Protein AF-A0A959SGM7-F1 (afdb_monomer)

pLDDT: mean 77.88, std 13.2, range [51.75, 98.0]

Solvent-accessible surface area (backbone atoms only — not comparable to full-atom values): 8155 Å² total; per-residue (Å²): 132,58,71,66,59,54,50,52,50,52,51,50,51,51,53,51,52,53,50,32,50,50,45,55,73,47,62,71,94,80,40,58,70,68,57,38,52,51,9,47,67,66,44,42,63,75,75,60,55,65,56,49,82,83,56,63,76,83,65,87,49,49,62,44,40,28,36,40,45,96,88,72,49,75,41,54,66,62,52,86,90,48,58,68,68,61,50,54,64,44,42,62,53,33,46,55,51,48,55,32,50,74,72,75,45,76,69,53,69,66,60,50,52,54,51,49,59,56,46,43,80,76,42,91,82,70,74,89,74,42,76,48,81,43,79,51,114

Radius of gyration: 19.91 Å; Cα contacts (8 Å, |Δi|>4): 110; chains: 1; bounding box: 53×33×54 Å

Sequence (137 aa):
MDRRIVRLLVVAIIAIHVTLVLCYTLPISWVPDRLQAWSQHYVRPWFHQRWNLFAPDPSECDRVLEVGLPDGSWRPLIPEDRPYLLRRMSRPLAQMVSDGLRSGGPVDPILASSLRGLARDIGPEVGELRFRLVERC

Secondary structure (DSSP, 8-state):
--HHHHHHHHHHHHHHHHHHHHHHHS-GGGS-HHHHHHHHHHHHHHHS--GGGTS----SSEEEEEEE-TTS-EEESS-TTS-HHHHHHHHHHHHHHHHHHHTTPPPPHHHHHHHHHHHHTT-S--SS-EEEEEEE-

Nearest PDB structures (foldseek):
  4rr2-assembly1_A  TM=2.698E-01  e=3.023E+00  Homo sapiens
  6r4u-assembly1_A  TM=2.833E-01  e=5.010E+00  Homo sapiens
  6r4t-assembly1_A  TM=2.520E-01  e=4.704E+00  Homo sapiens
  7u5c-assembly1_A  TM=2.411E-01  e=5.337E+00  Homo sapiens
  4rr2-assembly2_C  TM=2.454E-01  e=5.685E+00  Homo sapiens

Foldseek 3Di:
DDPVVVVVVVVVVVVLLVQLCVLCPDDPVVHPPVSNVVSCVPPVCVVPVVCCVVPNDPDPWQKFKWKQAPVRDIDTLDHPPDPPVVVVVCSVLSVLQVVCVVVVHDRDVVSVVVSVVSCCVVDVDGDPIDMDIDIGD

Mean predicted aligned error: 13.55 Å

Structure (mmCIF, N/CA/C/O backbone):
data_AF-A0A959SGM7-F1
#
_entry.id   AF-A0A959SGM7-F1
#
loop_
_atom_site.group_PDB
_atom_site.id
_atom_site.type_symbol
_atom_site.label_atom_id
_atom_site.label_alt_id
_atom_site.label_comp_id
_atom_site.label_asym_id
_atom_site.label_entity_id
_atom_site.label_seq_id
_atom_site.pdbx_PDB_ins_code
_atom_site.Cartn_x
_atom_site.Cartn_y
_atom_site.Cartn_z
_atom_site.occupancy
_atom_site.B_iso_or_equiv
_atom_site.auth_seq_id
_atom_site.auth_comp_id
_atom_site.auth_asym_id
_atom_site.auth_atom_id
_atom_site.pdbx_PDB_model_num
ATOM 1 N N . MET A 1 1 ? 33.327 5.461 -15.331 1.00 69.25 1 MET A N 1
ATOM 2 C CA . MET A 1 1 ? 32.253 4.501 -15.670 1.00 69.25 1 MET A CA 1
ATOM 3 C C . MET A 1 1 ? 31.941 4.647 -17.151 1.00 69.25 1 MET A C 1
ATOM 5 O O . MET A 1 1 ? 31.767 5.775 -17.597 1.00 69.25 1 MET A O 1
ATOM 9 N N . ASP A 1 2 ? 31.968 3.559 -17.922 1.00 93.56 2 ASP A N 1
ATOM 10 C CA . ASP A 1 2 ? 31.763 3.615 -19.377 1.00 93.56 2 ASP A CA 1
ATOM 11 C C . ASP A 1 2 ? 30.340 4.108 -19.705 1.00 93.56 2 ASP A C 1
ATOM 13 O O . ASP A 1 2 ? 29.356 3.646 -19.122 1.00 93.56 2 ASP A O 1
ATOM 17 N N . ARG A 1 3 ? 30.222 5.044 -20.654 1.00 93.19 3 ARG A N 1
ATOM 18 C CA . ARG A 1 3 ? 28.939 5.580 -21.137 1.00 93.19 3 ARG A CA 1
ATOM 19 C C . ARG A 1 3 ? 28.018 4.474 -21.658 1.00 93.19 3 ARG A C 1
ATOM 21 O O . ARG A 1 3 ? 26.801 4.609 -21.556 1.00 93.19 3 ARG A O 1
ATOM 28 N N . ARG A 1 4 ? 28.576 3.382 -22.193 1.00 94.38 4 ARG A N 1
ATOM 29 C CA . ARG A 1 4 ? 27.798 2.209 -22.624 1.00 94.38 4 ARG A CA 1
ATOM 30 C C . ARG A 1 4 ? 27.153 1.494 -21.440 1.00 94.38 4 ARG A C 1
ATOM 32 O O . ARG A 1 4 ? 25.963 1.205 -21.492 1.00 94.38 4 ARG A O 1
ATOM 39 N N . ILE A 1 5 ? 27.906 1.293 -20.360 1.00 96.31 5 ILE A N 1
ATOM 40 C CA . ILE A 1 5 ? 27.408 0.666 -19.127 1.00 96.31 5 ILE A CA 1
ATOM 41 C C . ILE A 1 5 ? 26.299 1.521 -18.512 1.00 96.31 5 ILE A C 1
ATOM 43 O O . ILE A 1 5 ? 25.241 0.998 -18.179 1.00 96.31 5 ILE A O 1
ATOM 47 N N . VAL A 1 6 ? 26.494 2.842 -18.438 1.00 96.56 6 VAL A N 1
ATOM 48 C CA . VAL A 1 6 ? 25.462 3.767 -17.936 1.00 96.56 6 VAL A CA 1
ATOM 49 C C . VAL A 1 6 ? 24.176 3.654 -18.755 1.00 96.56 6 VAL A C 1
ATOM 51 O O . VAL A 1 6 ? 23.097 3.534 -18.184 1.00 96.56 6 VAL A O 1
ATOM 54 N N . ARG A 1 7 ? 24.274 3.647 -20.092 1.00 97.12 7 ARG A N 1
ATOM 55 C CA . ARG A 1 7 ? 23.100 3.500 -20.967 1.00 97.12 7 ARG A CA 1
ATOM 56 C C . ARG A 1 7 ? 22.380 2.173 -20.747 1.00 97.12 7 ARG A C 1
ATOM 58 O O . ARG A 1 7 ? 21.160 2.176 -20.638 1.00 97.12 7 ARG A O 1
ATOM 65 N N . LEU A 1 8 ? 23.117 1.066 -20.655 1.00 97.88 8 LEU A N 1
ATOM 66 C CA . LEU A 1 8 ? 22.529 -0.251 -20.404 1.00 97.88 8 LEU A CA 1
ATOM 67 C C . LEU A 1 8 ? 21.806 -0.300 -19.056 1.00 97.88 8 LEU A C 1
ATOM 69 O O . LEU A 1 8 ? 20.687 -0.800 -18.991 1.00 97.88 8 LEU A O 1
ATOM 73 N N . LEU A 1 9 ? 22.399 0.275 -18.008 1.00 97.88 9 LEU A N 1
ATOM 74 C CA . LEU A 1 9 ? 21.765 0.361 -16.692 1.00 97.88 9 LEU A CA 1
ATOM 75 C C . LEU A 1 9 ? 20.472 1.177 -16.734 1.00 97.88 9 LEU A C 1
ATOM 77 O O . LEU A 1 9 ? 19.458 0.731 -16.208 1.00 97.88 9 LEU A O 1
ATOM 81 N N . VAL A 1 10 ? 20.478 2.338 -17.394 1.00 97.81 10 VAL A N 1
ATOM 82 C CA . VAL A 1 10 ? 19.276 3.176 -17.528 1.00 97.81 10 VAL A CA 1
ATOM 83 C C . VAL A 1 10 ? 18.167 2.429 -18.268 1.00 97.81 10 VAL A C 1
ATOM 85 O O . VAL A 1 10 ? 17.033 2.397 -17.794 1.00 97.81 10 VAL A O 1
ATOM 88 N N . VAL A 1 11 ? 18.487 1.782 -19.392 1.00 97.94 11 VAL A N 1
ATOM 89 C CA . VAL A 1 11 ? 17.511 0.990 -20.156 1.00 97.94 11 VAL A CA 1
ATOM 90 C C . VAL A 1 11 ? 16.961 -0.163 -19.314 1.00 97.94 11 VAL A C 1
ATOM 92 O O . VAL A 1 11 ? 15.751 -0.376 -19.302 1.00 97.94 11 VAL A O 1
ATOM 95 N N . ALA A 1 12 ? 17.815 -0.867 -18.567 1.00 98.00 12 ALA A N 1
ATOM 96 C CA . ALA A 1 12 ? 17.391 -1.954 -17.690 1.00 98.00 12 ALA A CA 1
ATOM 97 C C . ALA A 1 12 ? 16.452 -1.467 -16.576 1.00 98.00 12 ALA A C 1
ATOM 99 O O . ALA A 1 12 ? 15.410 -2.077 -16.349 1.00 98.00 12 ALA A O 1
ATOM 100 N N . ILE A 1 13 ? 16.773 -0.345 -15.922 1.00 97.88 13 ILE A N 1
ATOM 101 C CA . ILE A 1 13 ? 15.925 0.247 -14.877 1.00 97.88 13 ILE A CA 1
ATOM 102 C C . ILE A 1 13 ? 14.545 0.604 -15.438 1.00 97.88 13 ILE A C 1
ATOM 104 O O . ILE A 1 13 ? 13.531 0.268 -14.827 1.00 97.88 13 ILE A O 1
ATOM 108 N N . ILE A 1 14 ? 14.495 1.236 -16.615 1.00 97.94 14 ILE A N 1
ATOM 109 C CA . ILE A 1 14 ? 13.233 1.601 -17.272 1.00 97.94 14 ILE A CA 1
ATOM 110 C C . ILE A 1 14 ? 12.426 0.345 -17.618 1.00 97.94 14 ILE A C 1
ATOM 112 O O . ILE A 1 14 ? 11.236 0.282 -17.319 1.00 97.94 14 ILE A O 1
ATOM 116 N N . ALA A 1 15 ? 13.063 -0.672 -18.201 1.00 97.88 15 ALA A N 1
ATOM 117 C CA . ALA A 1 15 ? 12.392 -1.917 -18.562 1.00 97.88 15 ALA A CA 1
ATOM 118 C C . ALA A 1 15 ? 11.810 -2.637 -17.334 1.00 97.88 15 ALA A C 1
ATOM 120 O O . ALA A 1 15 ? 10.665 -3.093 -17.371 1.00 97.88 15 ALA A O 1
ATOM 121 N N . ILE A 1 16 ? 12.559 -2.690 -16.227 1.00 97.00 16 ILE A N 1
ATOM 122 C CA . ILE A 1 16 ? 12.086 -3.262 -14.959 1.00 97.00 16 ILE A CA 1
ATOM 123 C C . ILE A 1 16 ? 10.891 -2.465 -14.426 1.00 97.00 16 ILE A C 1
ATOM 125 O O . ILE A 1 16 ? 9.868 -3.061 -14.093 1.00 97.00 16 ILE A O 1
ATOM 129 N N . HIS A 1 17 ? 10.983 -1.132 -14.391 1.00 96.75 17 HIS A N 1
ATOM 130 C CA . HIS A 1 17 ? 9.891 -0.267 -13.939 1.00 96.75 17 HIS A CA 1
ATOM 131 C C . HIS A 1 17 ? 8.606 -0.506 -14.744 1.00 96.75 17 HIS A C 1
ATOM 133 O O . HIS A 1 17 ? 7.558 -0.776 -14.161 1.00 96.75 17 HIS A O 1
ATOM 139 N N . VAL A 1 18 ? 8.694 -0.470 -16.078 1.00 97.06 18 VAL A N 1
ATOM 140 C CA . VAL A 1 18 ? 7.544 -0.684 -16.972 1.00 97.06 18 VAL A CA 1
ATOM 141 C C . VAL A 1 18 ? 6.949 -2.077 -16.777 1.00 97.06 18 VAL A C 1
ATOM 143 O O . VAL A 1 18 ? 5.731 -2.216 -16.715 1.00 97.06 18 VAL A O 1
ATOM 146 N N . THR A 1 19 ? 7.791 -3.099 -16.611 1.00 96.56 19 THR A N 1
ATOM 147 C CA . THR A 1 19 ? 7.336 -4.473 -16.353 1.00 96.56 19 THR A CA 1
ATOM 148 C C . THR A 1 19 ? 6.565 -4.566 -15.038 1.00 96.56 19 THR A C 1
ATOM 150 O O . THR A 1 19 ? 5.491 -5.163 -15.003 1.00 96.56 19 THR A O 1
ATOM 153 N N . LEU A 1 20 ? 7.067 -3.952 -13.962 1.00 95.50 20 LEU A N 1
ATOM 154 C CA . LEU A 1 20 ? 6.382 -3.942 -12.668 1.00 95.50 20 LEU A CA 1
ATOM 155 C C . LEU A 1 20 ? 5.050 -3.190 -12.739 1.00 95.50 20 LEU A C 1
ATOM 157 O O . LEU A 1 20 ? 4.062 -3.675 -12.196 1.00 95.50 20 LEU A O 1
ATOM 161 N N . VAL A 1 21 ? 4.990 -2.056 -13.441 1.00 96.12 21 VAL A N 1
ATOM 162 C CA . VAL A 1 21 ? 3.734 -1.317 -13.658 1.00 96.12 21 VAL A CA 1
ATOM 163 C C . VAL A 1 21 ? 2.731 -2.149 -14.457 1.00 96.12 21 VAL A C 1
ATOM 165 O O . VAL A 1 21 ? 1.565 -2.208 -14.083 1.00 96.12 21 VAL A O 1
ATOM 168 N N . LEU A 1 22 ? 3.172 -2.842 -15.508 1.00 96.12 22 LEU A N 1
ATOM 169 C CA . LEU A 1 22 ? 2.306 -3.715 -16.300 1.00 96.12 22 LEU A CA 1
ATOM 170 C C . LEU A 1 22 ? 1.765 -4.879 -15.459 1.00 96.12 22 LEU A C 1
ATOM 172 O O . LEU A 1 22 ? 0.573 -5.159 -15.473 1.00 96.12 22 LEU A O 1
ATOM 176 N N . CYS A 1 23 ? 2.624 -5.525 -14.671 1.00 95.06 23 CYS A N 1
ATOM 177 C CA . CYS A 1 23 ? 2.196 -6.588 -13.764 1.00 95.06 23 CYS A CA 1
ATOM 178 C C . CYS A 1 23 ? 1.186 -6.075 -12.732 1.00 95.06 23 CYS A C 1
ATOM 180 O O . CYS A 1 23 ? 0.232 -6.768 -12.411 1.00 95.06 23 CYS A O 1
ATOM 182 N N . TYR A 1 24 ? 1.363 -4.849 -12.237 1.00 93.19 24 TYR A N 1
ATOM 183 C CA . TYR A 1 24 ? 0.434 -4.238 -11.291 1.00 93.19 24 TYR A CA 1
ATOM 184 C C . TYR A 1 24 ? -0.975 -4.029 -11.873 1.00 93.19 24 TYR A C 1
ATOM 186 O O . TYR A 1 24 ? -1.952 -4.128 -11.131 1.00 93.19 24 TYR A O 1
ATOM 194 N N . THR A 1 25 ? -1.091 -3.738 -13.174 1.00 93.19 25 THR A N 1
ATOM 195 C CA . THR A 1 25 ? -2.372 -3.419 -13.829 1.00 93.19 25 THR A CA 1
ATOM 196 C C . THR A 1 25 ? -3.065 -4.616 -14.477 1.00 93.19 25 THR A C 1
ATOM 198 O O . THR A 1 25 ? -4.268 -4.550 -14.732 1.00 93.19 25 THR A O 1
ATOM 201 N N . LEU A 1 26 ? -2.342 -5.703 -14.752 1.00 93.94 26 LEU A N 1
ATOM 202 C CA . LEU A 1 26 ? -2.916 -6.914 -15.334 1.00 93.94 26 LEU A CA 1
ATOM 203 C C . LEU A 1 26 ? -3.775 -7.704 -14.326 1.00 93.94 26 LEU A C 1
ATOM 205 O O . LEU A 1 26 ? -3.582 -7.595 -13.112 1.00 93.94 26 LEU A O 1
ATOM 209 N N . PRO A 1 27 ? -4.716 -8.542 -14.810 1.00 91.88 27 PRO A N 1
ATOM 210 C CA . PRO A 1 27 ? -5.463 -9.456 -13.953 1.00 91.88 27 PRO A CA 1
ATOM 211 C C . PRO A 1 27 ? -4.527 -10.365 -13.144 1.00 91.88 27 PRO A C 1
ATOM 213 O O . PRO A 1 27 ? -3.571 -10.912 -13.690 1.00 91.88 27 PRO A O 1
ATOM 216 N N . ILE A 1 28 ? -4.843 -10.592 -11.862 1.00 86.69 28 ILE A N 1
ATOM 217 C CA . ILE A 1 28 ? -4.034 -11.438 -10.959 1.00 86.69 28 ILE A CA 1
ATOM 218 C C . ILE A 1 28 ? -3.815 -12.844 -11.533 1.00 86.69 28 ILE A C 1
ATOM 220 O O . ILE A 1 28 ? -2.743 -13.409 -11.369 1.00 86.69 28 ILE A O 1
ATOM 224 N N . SER A 1 29 ? -4.786 -13.393 -12.268 1.00 92.88 29 SER A N 1
ATOM 225 C CA . SER A 1 29 ? -4.668 -14.715 -12.895 1.00 92.88 29 SER A CA 1
ATOM 226 C C . SER A 1 29 ? -3.618 -14.795 -14.010 1.00 92.88 29 SER A C 1
ATOM 228 O O . SER A 1 29 ? -3.277 -15.895 -14.436 1.00 92.88 29 SER A O 1
ATOM 230 N N . TRP A 1 30 ? -3.127 -13.660 -14.517 1.00 94.88 30 TRP A N 1
ATOM 231 C CA . TRP A 1 30 ? -2.158 -13.599 -15.616 1.00 94.88 30 TRP A CA 1
ATOM 232 C C . TRP A 1 30 ? -0.722 -13.382 -15.132 1.00 94.88 30 TRP A C 1
ATOM 234 O O . TRP A 1 30 ? 0.216 -13.535 -15.914 1.00 94.88 30 TRP A O 1
ATOM 244 N N . VAL A 1 31 ? -0.538 -13.017 -13.862 1.00 93.50 31 VAL A N 1
ATOM 245 C CA . VAL A 1 31 ? 0.761 -12.643 -13.300 1.00 93.50 31 VAL A CA 1
ATOM 246 C C . VAL A 1 31 ? 1.145 -13.647 -12.213 1.00 93.50 31 VAL A C 1
ATOM 248 O O . VAL A 1 31 ? 0.353 -13.886 -11.307 1.00 93.50 31 VAL A O 1
ATOM 251 N N . PRO A 1 32 ? 2.363 -14.218 -12.236 1.00 94.69 32 PRO A N 1
ATOM 252 C CA . PRO A 1 32 ? 2.822 -15.091 -11.161 1.00 94.69 32 PRO A CA 1
ATOM 253 C C . PRO A 1 32 ? 2.784 -14.389 -9.798 1.00 94.69 32 PRO A C 1
ATOM 255 O O . PRO A 1 32 ? 3.261 -13.258 -9.680 1.00 94.69 32 PRO A O 1
ATOM 258 N N . ASP A 1 33 ? 2.334 -15.085 -8.752 1.00 90.94 33 ASP A N 1
ATOM 259 C CA . ASP A 1 33 ? 2.105 -14.512 -7.412 1.00 90.94 33 ASP A CA 1
ATOM 260 C C . ASP A 1 33 ? 3.290 -13.704 -6.872 1.00 90.94 33 ASP A C 1
ATOM 262 O O . ASP A 1 33 ? 3.131 -12.620 -6.313 1.00 90.94 33 ASP A O 1
ATOM 266 N N . ARG A 1 34 ? 4.516 -14.204 -7.075 1.00 92.12 34 ARG A N 1
ATOM 267 C CA . ARG A 1 34 ? 5.733 -13.507 -6.636 1.00 92.12 34 ARG A CA 1
ATOM 268 C C . ARG A 1 34 ? 5.905 -12.176 -7.358 1.00 92.12 34 ARG A C 1
ATOM 270 O O . ARG A 1 34 ? 6.202 -11.174 -6.717 1.00 92.12 34 ARG A O 1
ATOM 277 N N . LEU A 1 35 ? 5.725 -12.161 -8.677 1.00 90.62 35 LEU A N 1
ATOM 278 C CA . LEU A 1 35 ? 5.864 -10.948 -9.478 1.00 90.62 35 LEU A CA 1
ATOM 279 C C . LEU A 1 35 ? 4.748 -9.951 -9.148 1.00 90.62 35 LEU A C 1
ATOM 281 O O . LEU A 1 35 ? 5.009 -8.752 -9.096 1.00 90.62 35 LEU A O 1
ATOM 285 N N . GLN A 1 36 ? 3.554 -10.453 -8.826 1.00 90.75 36 GLN A N 1
ATOM 286 C CA . GLN A 1 36 ? 2.446 -9.641 -8.337 1.00 90.75 36 GLN A CA 1
ATOM 287 C C . GLN A 1 36 ? 2.744 -9.017 -6.969 1.00 90.75 36 GLN A C 1
ATOM 289 O O . GLN A 1 36 ? 2.488 -7.837 -6.756 1.00 90.75 36 GLN A O 1
ATOM 294 N N . ALA A 1 37 ? 3.340 -9.761 -6.037 1.00 87.06 37 ALA A N 1
ATOM 295 C CA . ALA A 1 37 ? 3.751 -9.205 -4.749 1.00 87.06 37 ALA A CA 1
ATOM 296 C C . ALA A 1 37 ? 4.796 -8.087 -4.921 1.00 87.06 37 ALA A C 1
ATOM 298 O O . ALA A 1 37 ? 4.679 -7.023 -4.309 1.00 87.06 37 ALA A O 1
ATOM 299 N N . TRP A 1 38 ? 5.783 -8.294 -5.801 1.00 92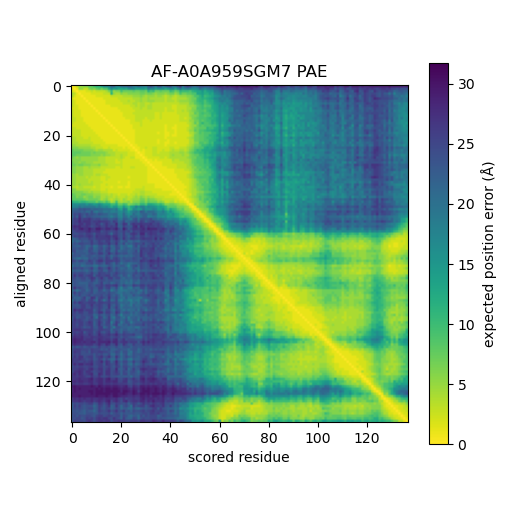.06 38 TRP A N 1
ATOM 300 C CA . TRP A 1 38 ? 6.787 -7.278 -6.132 1.00 92.06 38 TRP A CA 1
ATOM 301 C C . TRP A 1 38 ? 6.176 -6.050 -6.816 1.00 92.06 38 TRP A C 1
ATOM 303 O O . TRP A 1 38 ? 6.517 -4.924 -6.450 1.00 92.06 38 TRP A O 1
ATOM 313 N N . SER A 1 39 ? 5.255 -6.243 -7.767 1.00 92.81 39 SER A N 1
ATOM 314 C CA . SER A 1 39 ? 4.568 -5.143 -8.452 1.00 92.81 39 SER A CA 1
ATOM 315 C C . SER A 1 39 ? 3.733 -4.321 -7.472 1.00 92.81 39 SER A C 1
ATOM 317 O O . SER A 1 39 ? 3.841 -3.099 -7.447 1.00 92.81 39 SER A O 1
ATOM 319 N N . GLN A 1 40 ? 2.979 -4.975 -6.587 1.00 88.56 40 GLN A N 1
ATOM 320 C CA . GLN A 1 40 ? 2.201 -4.323 -5.536 1.00 88.56 40 GLN A CA 1
ATOM 321 C C . GLN A 1 40 ? 3.101 -3.539 -4.578 1.00 88.56 40 GLN A C 1
ATOM 323 O O . GLN A 1 40 ? 2.813 -2.383 -4.285 1.00 88.56 40 GLN A O 1
ATOM 328 N N . HIS A 1 41 ? 4.209 -4.119 -4.115 1.00 89.62 41 HIS A N 1
ATOM 329 C CA . HIS A 1 41 ? 5.113 -3.432 -3.194 1.00 89.62 41 HIS A CA 1
ATOM 330 C C . HIS A 1 41 ? 5.779 -2.206 -3.835 1.00 89.62 41 HIS A C 1
ATOM 332 O O . HIS A 1 41 ? 5.832 -1.141 -3.222 1.00 89.62 41 HIS A O 1
ATOM 338 N N . TYR A 1 42 ? 6.255 -2.342 -5.077 1.00 92.31 42 TYR A N 1
ATOM 339 C CA . TYR A 1 42 ? 6.951 -1.270 -5.781 1.00 92.31 42 TYR A CA 1
ATOM 340 C C . TYR A 1 42 ? 6.006 -0.174 -6.275 1.00 92.31 42 TYR A C 1
ATOM 342 O O . TYR A 1 42 ? 6.290 0.994 -6.045 1.00 92.31 42 TYR A O 1
ATOM 350 N N . VAL A 1 43 ? 4.904 -0.525 -6.949 1.00 92.19 43 VAL A N 1
ATOM 351 C CA . VAL A 1 43 ? 4.049 0.409 -7.709 1.00 92.19 43 VAL A CA 1
ATOM 352 C C . VAL A 1 43 ? 2.998 1.080 -6.826 1.00 92.19 43 VAL A C 1
ATOM 354 O O . VAL A 1 43 ? 2.741 2.278 -6.970 1.00 92.19 43 VAL A O 1
ATOM 357 N N . ARG A 1 44 ? 2.399 0.339 -5.883 1.00 83.94 44 ARG A N 1
ATOM 358 C CA . ARG A 1 44 ? 1.256 0.819 -5.088 1.00 83.94 44 ARG A CA 1
ATOM 359 C C . ARG A 1 44 ? 1.527 2.144 -4.363 1.00 83.94 44 ARG A C 1
ATOM 361 O O . ARG A 1 44 ? 0.643 2.993 -4.439 1.00 83.94 44 ARG A O 1
ATOM 368 N N . PRO A 1 45 ? 2.690 2.397 -3.728 1.00 84.00 45 PRO A N 1
ATOM 369 C CA . PRO A 1 45 ? 2.944 3.674 -3.051 1.00 84.00 45 PRO A CA 1
ATOM 370 C C . PRO A 1 45 ? 2.932 4.897 -3.981 1.00 84.00 45 PRO A C 1
ATOM 372 O O . PRO A 1 45 ? 2.562 5.983 -3.545 1.00 84.00 45 PRO A O 1
ATOM 375 N N . TRP A 1 46 ? 3.315 4.731 -5.253 1.00 82.50 46 TRP A N 1
ATOM 376 C CA . TRP A 1 46 ? 3.389 5.829 -6.226 1.00 82.50 46 TRP A CA 1
ATOM 377 C C . TRP A 1 46 ? 2.031 6.168 -6.836 1.00 82.50 46 TRP A C 1
ATOM 379 O O . TRP A 1 46 ? 1.759 7.333 -7.100 1.00 82.50 46 TRP A O 1
ATOM 389 N N . PHE A 1 47 ? 1.172 5.165 -7.036 1.00 79.56 47 PHE A N 1
ATOM 390 C CA . PHE A 1 47 ? -0.166 5.358 -7.607 1.00 79.56 47 PHE A CA 1
ATOM 391 C C . PHE A 1 47 ? -1.218 5.654 -6.542 1.00 79.56 47 PHE A C 1
ATOM 393 O O . PHE A 1 47 ? -2.094 6.486 -6.740 1.00 79.56 47 PHE A O 1
ATOM 400 N N . HIS A 1 48 ? -1.108 5.004 -5.385 1.00 72.19 48 HIS A N 1
ATOM 401 C CA . HIS A 1 48 ? -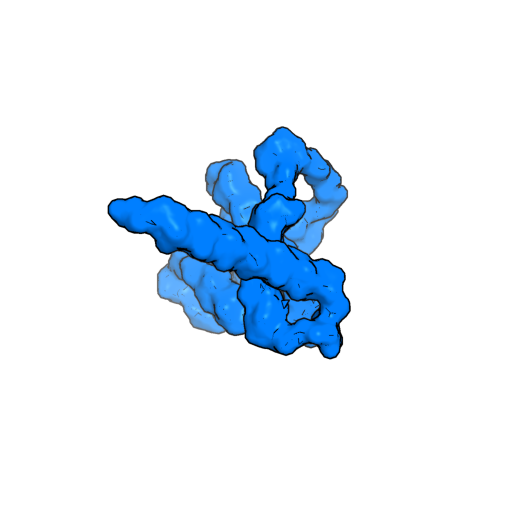1.971 5.237 -4.230 1.00 72.19 48 HIS A CA 1
ATOM 402 C C . HIS A 1 48 ? -1.290 6.192 -3.258 1.00 72.19 48 HIS A C 1
ATOM 404 O O . HIS A 1 48 ? -1.321 5.988 -2.039 1.00 72.19 48 HIS A O 1
ATOM 410 N N . GLN A 1 49 ? -0.675 7.247 -3.802 1.00 66.75 49 GLN A N 1
ATOM 411 C CA . GLN A 1 49 ? -0.345 8.419 -3.011 1.00 66.75 49 GLN A CA 1
ATOM 412 C C . GLN A 1 49 ? -1.657 8.874 -2.385 1.00 66.75 49 GLN A C 1
ATOM 414 O O . GLN A 1 49 ? -2.562 9.346 -3.068 1.00 66.75 49 GLN A O 1
ATOM 419 N N . ARG A 1 50 ? -1.806 8.631 -1.082 1.00 57.31 50 ARG A 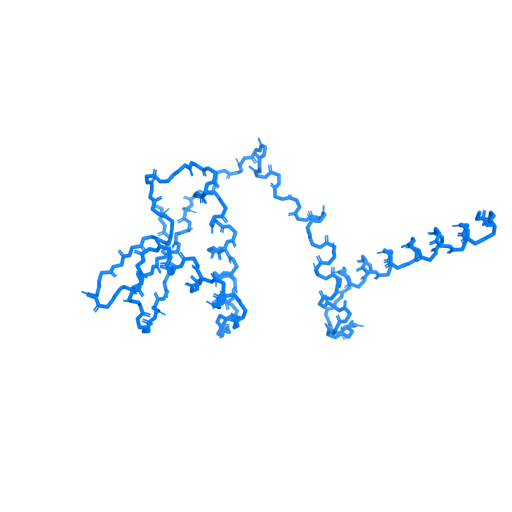N 1
ATOM 420 C CA . ARG A 1 50 ? -2.952 9.090 -0.305 1.00 57.31 50 ARG A CA 1
ATOM 421 C C . ARG A 1 50 ? -2.843 10.612 -0.231 1.00 57.31 50 ARG A C 1
ATOM 423 O O . ARG A 1 50 ? -2.398 11.145 0.784 1.00 57.31 50 ARG A O 1
ATOM 430 N N . TRP A 1 51 ? -3.241 11.297 -1.307 1.00 54.78 51 TRP A N 1
ATOM 431 C CA . TRP A 1 51 ? -3.370 12.756 -1.413 1.00 54.78 51 TRP A CA 1
ATOM 432 C C . TRP A 1 51 ? -4.269 13.333 -0.323 1.00 54.78 51 TRP A C 1
ATOM 434 O O . TRP A 1 51 ? -4.196 14.523 -0.038 1.00 54.78 51 TRP A O 1
ATOM 444 N N . ASN A 1 52 ? -4.988 12.467 0.395 1.00 54.09 52 ASN A N 1
ATOM 445 C CA . ASN A 1 52 ? -5.556 12.716 1.709 1.00 54.09 52 ASN A CA 1
ATOM 446 C C . ASN A 1 52 ? -4.580 13.489 2.611 1.00 54.09 52 ASN A C 1
ATOM 448 O O . ASN A 1 52 ? -5.045 14.253 3.454 1.00 54.09 52 ASN A O 1
ATOM 452 N N . LEU A 1 53 ? -3.250 13.306 2.467 1.00 52.03 53 LEU A N 1
ATOM 453 C CA . LEU A 1 53 ? -2.201 14.092 3.141 1.00 52.03 53 LEU A CA 1
ATOM 454 C C . LEU A 1 53 ? -2.372 15.605 3.011 1.00 52.03 53 LEU A C 1
ATOM 456 O O . LEU A 1 53 ? -2.188 16.293 4.015 1.00 52.03 53 LEU A O 1
ATOM 460 N N . PHE A 1 54 ? -2.826 16.069 1.852 1.00 57.94 54 PHE A N 1
ATOM 461 C CA . PHE A 1 54 ? -2.989 17.478 1.509 1.00 57.94 54 PHE A CA 1
ATOM 462 C C . PHE A 1 54 ? -4.456 17.924 1.428 1.00 57.94 54 PHE A C 1
ATOM 464 O O . PHE A 1 54 ? -4.742 19.076 1.734 1.00 57.94 54 PHE A O 1
ATOM 471 N N . ALA A 1 55 ? -5.384 17.027 1.085 1.00 54.72 55 ALA A N 1
ATOM 472 C CA . ALA A 1 55 ? -6.819 17.306 1.063 1.00 54.72 55 ALA A CA 1
ATOM 473 C C . ALA A 1 55 ? -7.598 16.037 1.451 1.00 54.72 55 ALA A C 1
ATOM 475 O O . ALA A 1 55 ? -7.739 15.133 0.627 1.00 54.72 55 ALA A O 1
ATOM 476 N N . PRO A 1 56 ? -8.030 15.887 2.715 1.00 55.47 56 PRO A N 1
ATOM 477 C CA . PRO A 1 56 ? -8.844 14.748 3.105 1.00 55.47 56 PRO A CA 1
ATOM 478 C C . PRO A 1 56 ? -10.240 14.876 2.490 1.00 55.47 56 PRO A C 1
ATOM 480 O O . PRO A 1 56 ? -10.915 15.876 2.721 1.00 55.47 56 PRO A O 1
ATOM 483 N N . ASP A 1 57 ? -10.696 13.840 1.788 1.00 53.53 57 ASP A N 1
ATOM 484 C CA . ASP A 1 57 ? -12.136 13.610 1.679 1.00 53.53 57 ASP A CA 1
ATOM 485 C C . ASP A 1 57 ? -12.680 13.356 3.094 1.00 53.53 57 ASP A C 1
ATOM 487 O O . ASP A 1 57 ? -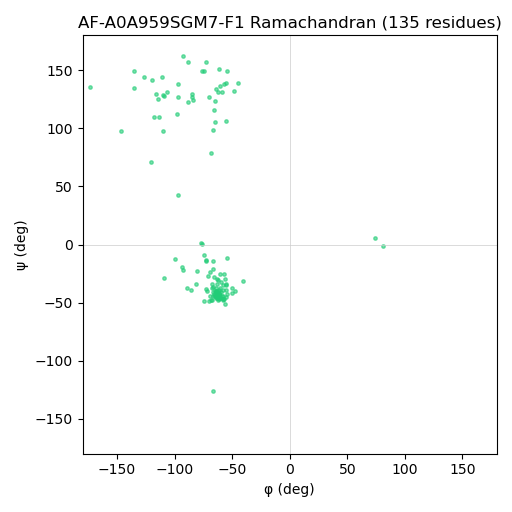12.086 12.557 3.839 1.00 53.53 57 ASP A O 1
ATOM 491 N N . PRO A 1 58 ? -13.769 14.024 3.512 1.00 56.47 58 PRO A N 1
ATOM 492 C CA . PRO A 1 58 ? -14.448 13.675 4.746 1.00 56.47 58 PRO A CA 1
ATOM 493 C C . PRO A 1 58 ? -15.035 12.273 4.571 1.00 56.47 58 PRO A C 1
ATOM 495 O O . PRO A 1 58 ? -16.009 12.074 3.854 1.00 56.47 58 PRO A O 1
ATOM 498 N N . SER A 1 59 ? -14.425 11.270 5.202 1.00 58.22 59 SER A N 1
ATOM 499 C CA . SER A 1 59 ? -15.070 9.965 5.325 1.00 58.22 59 SER A CA 1
ATOM 500 C C . SER A 1 59 ? -16.318 10.137 6.185 1.00 58.22 59 SER A C 1
ATOM 502 O O . SER A 1 59 ? -16.195 10.587 7.323 1.00 58.22 59 SER A O 1
ATOM 504 N N . GLU A 1 60 ? -17.486 9.759 5.664 1.00 60.09 60 GLU A N 1
ATOM 505 C CA . GLU A 1 60 ? -18.773 9.860 6.373 1.00 60.09 60 GLU A CA 1
ATOM 506 C C . GLU A 1 60 ? -18.779 9.105 7.715 1.00 60.09 60 GLU A C 1
ATOM 508 O O . GLU A 1 60 ? -19.489 9.497 8.633 1.00 60.09 60 GLU A O 1
ATOM 513 N N . CYS A 1 61 ? -17.935 8.076 7.854 1.00 67.62 61 CYS A N 1
ATOM 514 C CA . CYS A 1 61 ? -17.726 7.333 9.095 1.00 67.62 61 CYS A CA 1
ATOM 515 C C . CYS A 1 61 ? -16.230 7.102 9.342 1.00 67.62 61 CYS A C 1
ATOM 517 O O . CYS A 1 61 ? -15.497 6.683 8.438 1.00 67.62 61 CYS A O 1
ATOM 519 N N . ASP A 1 62 ? -15.767 7.336 10.572 1.00 73.62 62 ASP A N 1
ATOM 520 C CA . ASP A 1 62 ? -14.380 7.077 10.966 1.00 73.62 62 ASP A CA 1
ATOM 521 C C . ASP A 1 62 ? -14.232 5.599 11.366 1.00 73.62 62 ASP A C 1
ATOM 523 O O . ASP A 1 62 ? -15.009 5.062 12.158 1.00 73.62 62 ASP A O 1
ATOM 527 N N . ARG A 1 63 ? -13.232 4.911 10.808 1.00 77.19 63 ARG A N 1
ATOM 528 C CA . ARG A 1 63 ? -12.929 3.511 11.144 1.00 77.19 63 ARG A CA 1
ATOM 529 C C . ARG A 1 63 ? -11.807 3.468 12.166 1.00 77.19 63 ARG A C 1
ATOM 531 O O . ARG A 1 63 ? -10.662 3.790 11.844 1.00 77.19 63 ARG A O 1
ATOM 538 N N . VAL A 1 64 ? -12.124 3.033 13.380 1.00 79.81 64 VAL A N 1
ATOM 539 C CA . VAL A 1 64 ? -11.174 2.951 14.492 1.00 79.81 64 VAL A CA 1
ATOM 540 C C . VAL A 1 64 ? -10.867 1.489 14.785 1.00 79.81 64 VAL A C 1
ATOM 542 O O . VAL A 1 64 ? -11.769 0.674 14.971 1.00 79.81 64 VAL A O 1
ATOM 545 N N . LEU A 1 65 ? -9.579 1.147 14.822 1.00 80.56 65 LEU A N 1
ATOM 546 C CA . LEU A 1 65 ? -9.145 -0.159 15.304 1.00 80.56 65 LEU A CA 1
ATOM 547 C C . LEU A 1 65 ? -9.032 -0.111 16.827 1.00 80.56 65 LEU A C 1
ATOM 549 O O . LEU A 1 65 ? -8.300 0.721 17.367 1.00 80.56 65 LEU A O 1
ATOM 553 N N . GLU A 1 66 ? -9.726 -1.016 17.503 1.00 83.69 66 GLU A N 1
ATOM 554 C CA . GLU A 1 66 ? -9.655 -1.180 18.949 1.00 83.69 66 GLU A CA 1
ATOM 555 C C . GLU A 1 66 ? -8.970 -2.500 19.304 1.00 83.69 66 GLU A C 1
ATOM 557 O O . GLU A 1 66 ? -9.129 -3.517 18.623 1.00 83.69 66 GLU A O 1
ATOM 562 N N . VAL A 1 67 ? -8.199 -2.464 20.385 1.00 79.44 67 VAL A N 1
ATOM 563 C CA . VAL A 1 67 ? -7.522 -3.605 20.988 1.00 79.44 67 VAL A CA 1
ATOM 564 C C . VAL A 1 67 ? -8.238 -3.988 22.280 1.00 79.44 67 VAL A C 1
ATOM 566 O O . VAL A 1 67 ? -8.561 -3.128 23.103 1.00 79.44 67 VAL A O 1
ATOM 569 N N . GLY A 1 68 ? -8.519 -5.277 22.429 1.00 76.25 68 GLY A N 1
ATOM 570 C CA . GLY A 1 68 ? -9.065 -5.870 23.640 1.00 76.25 68 GLY A CA 1
ATOM 571 C C . GLY A 1 68 ? -7.935 -6.202 24.604 1.00 76.25 68 GLY A C 1
ATOM 572 O O . GLY A 1 68 ? -6.975 -6.879 24.227 1.00 76.25 68 GLY A O 1
ATOM 573 N N . LEU A 1 69 ? -8.052 -5.712 25.832 1.00 75.81 69 LEU A N 1
ATOM 574 C CA . LEU A 1 69 ? -7.109 -5.947 26.916 1.00 75.81 69 LEU A CA 1
ATOM 575 C C . LEU A 1 69 ? -7.527 -7.165 27.767 1.00 75.81 69 LEU A C 1
ATOM 577 O O . LEU A 1 69 ? -8.683 -7.596 27.706 1.00 75.81 69 LEU A O 1
ATOM 581 N N . PRO A 1 70 ? -6.606 -7.740 28.570 1.00 73.12 70 PRO A N 1
ATOM 582 C CA . PRO A 1 70 ? -6.905 -8.890 29.429 1.00 73.12 70 PRO A CA 1
ATOM 583 C C . PRO A 1 70 ? -8.003 -8.625 30.469 1.00 73.12 70 PRO A C 1
ATOM 585 O O . PRO A 1 70 ? -8.690 -9.555 30.879 1.00 73.12 70 PRO A O 1
ATOM 588 N N . ASP A 1 71 ? -8.198 -7.363 30.858 1.00 80.25 71 ASP A N 1
ATOM 589 C CA . ASP A 1 71 ? -9.264 -6.911 31.762 1.00 80.25 71 ASP A CA 1
ATOM 590 C C . ASP A 1 71 ? -10.652 -6.842 31.090 1.00 80.25 71 ASP A C 1
ATOM 592 O O . ASP A 1 71 ? -11.639 -6.470 31.723 1.00 80.25 71 ASP A O 1
ATOM 596 N N . GLY A 1 72 ? -10.744 -7.198 29.803 1.00 78.81 72 GLY A N 1
ATOM 597 C CA . GLY A 1 72 ? -11.971 -7.152 29.011 1.00 78.81 72 GLY A CA 1
ATOM 598 C C . GLY A 1 72 ? -12.311 -5.764 28.464 1.00 78.81 72 GLY A C 1
ATOM 599 O O . GLY A 1 72 ? -13.299 -5.628 27.736 1.00 78.81 72 GLY A O 1
ATOM 600 N N . SER A 1 73 ? -11.507 -4.742 28.769 1.00 82.75 73 SER A N 1
ATOM 601 C CA . SER A 1 73 ? -11.696 -3.400 28.231 1.00 82.75 73 SER A CA 1
ATOM 602 C C . SER A 1 73 ? -11.220 -3.308 26.778 1.00 82.75 73 SER A C 1
ATOM 604 O O . SER A 1 73 ? -10.300 -4.004 26.343 1.00 82.75 73 SER A O 1
ATOM 606 N N . TRP A 1 74 ? -11.870 -2.437 26.005 1.00 84.00 74 TRP A N 1
ATOM 607 C CA . TRP A 1 74 ? -11.489 -2.135 24.628 1.00 84.00 74 TRP A CA 1
ATOM 608 C C . TRP A 1 74 ? -10.935 -0.723 24.561 1.00 84.00 74 TRP A C 1
ATOM 610 O O . TRP A 1 74 ? -11.566 0.220 25.042 1.00 84.00 74 TRP A O 1
ATOM 620 N N . ARG A 1 75 ? -9.755 -0.570 23.960 1.00 81.06 75 ARG A N 1
ATOM 621 C CA . ARG A 1 75 ? -9.108 0.735 23.794 1.00 81.06 75 ARG A CA 1
ATOM 622 C C . ARG A 1 75 ? -8.741 0.961 22.333 1.00 81.06 75 ARG A C 1
ATOM 624 O O . ARG A 1 75 ? -8.357 0.007 21.658 1.00 81.06 75 ARG A O 1
ATOM 631 N N . PRO A 1 76 ? -8.827 2.195 21.817 1.00 81.25 76 PRO A N 1
ATOM 632 C CA . PRO 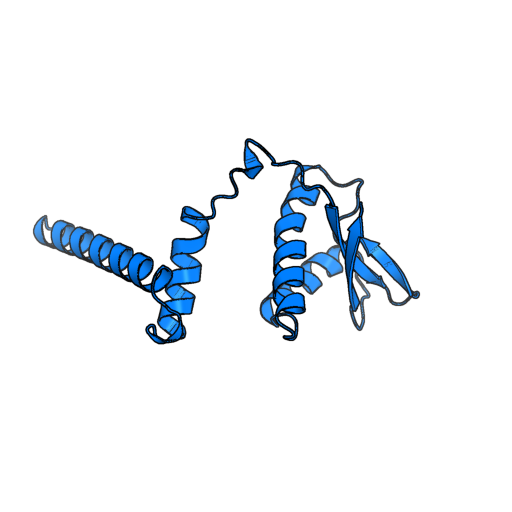A 1 76 ? -8.333 2.493 20.480 1.00 81.25 76 PRO A CA 1
ATOM 633 C C . PRO A 1 76 ? -6.831 2.195 20.398 1.00 81.25 76 PRO A C 1
ATOM 635 O O . PRO A 1 76 ? -6.075 2.557 21.301 1.00 81.25 76 PRO A O 1
ATOM 638 N N . LEU A 1 77 ? -6.396 1.559 19.304 1.00 78.44 77 LEU A N 1
ATOM 639 C CA . LEU A 1 77 ? -4.981 1.250 19.063 1.00 78.44 77 LEU A CA 1
ATOM 640 C C . LEU A 1 77 ? -4.129 2.529 19.076 1.00 78.44 77 LEU A C 1
ATOM 642 O O . LEU A 1 77 ? -2.992 2.524 19.529 1.00 78.44 77 LEU A O 1
ATOM 646 N N . ILE A 1 78 ? -4.685 3.642 18.593 1.00 77.50 78 ILE A N 1
ATOM 647 C CA . ILE A 1 78 ? -4.090 4.964 18.783 1.00 77.50 78 ILE A CA 1
ATOM 648 C C . ILE A 1 78 ? -5.071 5.824 19.580 1.00 77.50 78 ILE A C 1
ATOM 650 O O . ILE A 1 78 ? -6.112 6.197 19.036 1.00 77.50 78 ILE A O 1
ATOM 654 N N . PRO A 1 79 ? -4.748 6.132 20.848 1.00 75.50 79 PRO A N 1
ATOM 655 C CA . PRO A 1 79 ? -5.537 7.019 21.693 1.00 75.50 79 PRO A CA 1
ATOM 656 C C . PRO A 1 79 ? -5.794 8.404 21.075 1.00 75.50 79 PRO A C 1
ATOM 658 O O . PRO A 1 79 ? -4.986 8.922 20.300 1.00 75.50 79 PRO A O 1
ATOM 661 N N . GLU A 1 80 ? -6.938 9.006 21.416 1.00 74.94 80 GLU A N 1
ATOM 662 C CA . GLU A 1 80 ? -7.394 10.285 20.844 1.00 74.94 80 GLU A CA 1
ATOM 663 C C . GLU A 1 80 ? -6.541 11.490 21.272 1.00 74.94 80 GLU A C 1
ATOM 665 O O . GLU A 1 80 ? -6.477 12.480 20.539 1.00 74.94 80 GLU A O 1
ATOM 670 N N . ASP A 1 81 ? -5.855 11.378 22.411 1.00 78.50 81 ASP A N 1
ATOM 671 C CA . ASP A 1 81 ? -4.924 12.364 22.973 1.00 78.50 81 ASP A CA 1
ATOM 672 C C . ASP A 1 81 ? -3.575 12.416 22.231 1.00 78.50 81 ASP A C 1
ATOM 674 O O . ASP A 1 81 ? -2.760 13.313 22.460 1.00 78.50 81 ASP A O 1
ATOM 678 N N . ARG A 1 82 ? -3.321 11.477 21.310 1.00 77.38 82 ARG A N 1
ATOM 679 C CA . ARG A 1 82 ? -2.105 11.480 20.496 1.00 77.38 82 ARG A CA 1
ATOM 680 C C . A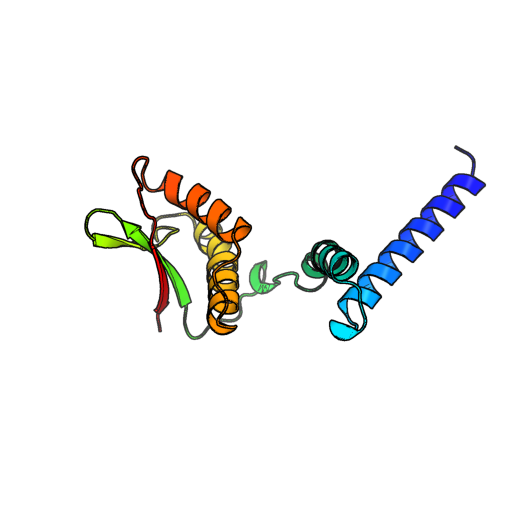RG A 1 82 ? -2.158 12.565 19.414 1.00 77.38 82 ARG A C 1
ATOM 682 O O . ARG A 1 82 ? -3.226 12.841 18.859 1.00 77.38 82 ARG A O 1
ATOM 689 N N . PRO A 1 83 ? -0.991 13.127 19.030 1.00 78.38 83 PRO A N 1
ATOM 690 C CA . PRO A 1 83 ? -0.877 14.062 17.919 1.00 78.38 83 PRO A CA 1
ATOM 691 C C . PRO A 1 83 ? -1.647 13.602 16.679 1.00 78.38 83 PRO A C 1
ATOM 693 O O . PRO A 1 83 ? -1.583 12.430 16.297 1.00 78.38 83 PRO A O 1
ATOM 696 N N . TYR A 1 84 ? -2.316 14.544 16.010 1.00 73.06 84 TYR A N 1
ATOM 697 C CA . TYR A 1 84 ? -3.127 14.288 14.813 1.00 73.06 84 TYR A CA 1
ATOM 698 C C . TYR A 1 84 ? -2.405 13.420 13.769 1.00 73.06 84 TYR A C 1
ATOM 700 O O . TYR A 1 84 ? -3.002 12.510 13.196 1.00 73.06 84 TYR A O 1
ATOM 708 N N . LEU A 1 85 ? -1.103 13.645 13.564 1.00 69.81 85 LEU A N 1
ATOM 709 C CA . LEU A 1 85 ? -0.290 12.858 12.634 1.00 69.81 85 LEU A CA 1
ATOM 710 C C . LEU A 1 85 ? -0.250 11.366 12.993 1.00 69.81 85 LEU A C 1
ATOM 712 O O . LEU A 1 85 ? -0.379 10.534 12.100 1.00 69.81 85 LEU A O 1
ATOM 716 N N . LEU A 1 86 ? -0.140 11.009 14.275 1.00 70.50 86 LEU A N 1
ATOM 717 C CA . LEU A 1 86 ? -0.145 9.608 14.705 1.00 70.50 86 LEU A CA 1
ATOM 718 C C . LEU A 1 86 ? -1.517 8.972 14.484 1.00 70.50 86 LEU A C 1
ATOM 720 O O . LEU A 1 86 ? -1.606 7.927 13.844 1.00 70.50 86 LEU A O 1
ATOM 724 N N . ARG A 1 87 ? -2.592 9.647 14.908 1.00 72.50 87 ARG A N 1
ATOM 725 C CA . ARG A 1 87 ? -3.979 9.208 14.658 1.00 72.50 87 ARG A CA 1
ATOM 726 C C . ARG A 1 87 ? -4.274 9.004 13.174 1.00 72.50 87 ARG A C 1
ATOM 728 O O . ARG A 1 87 ? -5.024 8.123 12.775 1.00 72.50 87 ARG A O 1
ATOM 735 N N . ARG A 1 88 ? -3.674 9.830 12.328 1.00 71.31 88 ARG A N 1
ATOM 736 C CA . ARG A 1 88 ? -3.808 9.736 10.881 1.00 71.31 88 ARG A CA 1
ATOM 737 C C . ARG A 1 88 ? -3.062 8.531 10.310 1.00 71.31 88 ARG A C 1
ATOM 739 O O . ARG A 1 88 ? -3.578 7.883 9.401 1.00 71.31 88 ARG A O 1
ATOM 746 N N . MET A 1 89 ? -1.866 8.232 10.816 1.00 70.88 89 MET A N 1
ATOM 747 C CA . MET A 1 89 ? -1.075 7.085 10.361 1.00 70.88 89 MET A CA 1
ATOM 748 C C . MET A 1 89 ? -1.726 5.735 10.702 1.00 70.88 89 MET A C 1
ATOM 750 O O . MET A 1 89 ? -1.448 4.758 10.009 1.00 70.88 89 MET A O 1
ATOM 754 N N . SER A 1 90 ? -2.640 5.664 11.681 1.00 73.00 90 SER A N 1
ATOM 755 C CA . SER A 1 90 ? -3.400 4.432 11.957 1.00 73.00 90 SER A CA 1
ATOM 756 C C . SER A 1 90 ? -4.594 4.190 11.043 1.00 73.00 90 SER A C 1
ATOM 758 O O . SER A 1 90 ? -4.979 3.035 10.874 1.00 73.00 90 SER A O 1
ATOM 760 N N . ARG A 1 91 ? -5.165 5.214 10.399 1.00 73.62 91 ARG A N 1
ATOM 761 C CA . ARG A 1 91 ? -6.283 5.025 9.452 1.00 73.62 91 ARG A CA 1
ATOM 762 C C . ARG A 1 91 ? -5.955 4.036 8.316 1.00 73.62 91 ARG A C 1
ATOM 764 O O . ARG A 1 91 ? -6.773 3.155 8.056 1.00 73.62 91 ARG A O 1
ATOM 771 N N . PRO A 1 92 ? -4.779 4.099 7.653 1.00 74.38 92 PRO A N 1
ATOM 772 C CA . PRO A 1 92 ? -4.352 3.059 6.717 1.00 74.38 92 PRO A CA 1
ATOM 773 C C . PRO A 1 92 ? -4.333 1.649 7.310 1.00 74.38 92 PRO A C 1
ATOM 775 O O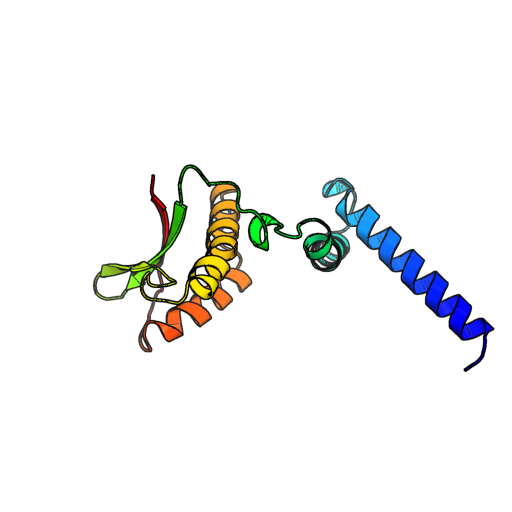 . PRO A 1 92 ? -4.731 0.712 6.625 1.00 74.38 92 PRO A O 1
ATOM 778 N N . LEU A 1 93 ? -3.901 1.496 8.565 1.00 74.19 93 LEU A N 1
ATOM 779 C CA . LEU A 1 93 ? -3.866 0.198 9.243 1.00 74.19 93 LEU A CA 1
ATOM 780 C C . LEU A 1 93 ? -5.281 -0.332 9.489 1.00 74.19 93 LEU A C 1
ATOM 782 O O . LEU A 1 93 ? -5.567 -1.470 9.130 1.00 74.19 93 LEU A O 1
ATOM 786 N N . ALA A 1 94 ? -6.180 0.505 10.016 1.00 74.81 94 ALA A N 1
ATOM 787 C CA . ALA A 1 94 ? -7.584 0.148 10.214 1.00 74.81 94 ALA A CA 1
ATOM 788 C C . ALA A 1 94 ? -8.258 -0.262 8.894 1.00 74.81 94 ALA A C 1
ATOM 790 O O . ALA A 1 94 ? -9.014 -1.231 8.854 1.00 74.81 94 ALA A O 1
ATOM 791 N N . GLN A 1 95 ? -7.934 0.426 7.796 1.00 74.44 95 GLN A N 1
ATOM 792 C CA . GLN A 1 95 ? -8.446 0.095 6.470 1.00 74.44 95 GLN A CA 1
ATOM 793 C C . GLN A 1 95 ? -7.887 -1.228 5.934 1.00 74.44 95 GLN A C 1
ATOM 795 O O . GLN A 1 95 ? -8.665 -2.050 5.476 1.00 74.44 95 GLN A O 1
ATOM 800 N N . MET A 1 96 ? -6.580 -1.488 6.059 1.00 74.81 96 MET A N 1
ATOM 801 C CA . MET A 1 96 ? -5.995 -2.772 5.641 1.00 74.81 96 MET A CA 1
ATOM 802 C C . MET A 1 96 ? -6.583 -3.958 6.414 1.00 74.81 96 MET A C 1
ATOM 804 O O . MET A 1 96 ? -6.852 -5.001 5.823 1.00 74.81 96 MET A O 1
ATOM 808 N N . VAL A 1 97 ? -6.823 -3.794 7.719 1.00 74.19 97 VAL A N 1
ATOM 809 C CA . VAL A 1 97 ? -7.514 -4.809 8.527 1.00 74.19 97 VAL A CA 1
ATOM 810 C C . VAL A 1 97 ? -8.961 -4.978 8.060 1.00 74.19 97 VAL A C 1
ATOM 812 O O . VAL A 1 97 ? -9.416 -6.105 7.896 1.00 74.19 97 VAL A O 1
ATOM 815 N N . SER A 1 98 ? -9.676 -3.877 7.805 1.00 73.44 98 SER A N 1
ATOM 816 C CA . SER A 1 98 ? -11.052 -3.904 7.289 1.00 73.44 98 SER A CA 1
ATOM 817 C C . SER A 1 98 ? -11.156 -4.653 5.962 1.00 73.44 98 SER A C 1
ATOM 819 O O . SER A 1 98 ? -12.009 -5.524 5.819 1.00 73.44 98 SER A O 1
ATOM 821 N N . ASP A 1 99 ? -10.263 -4.355 5.019 1.00 69.69 99 ASP A N 1
ATOM 822 C CA . ASP A 1 99 ? -10.237 -4.974 3.695 1.00 69.69 99 ASP A CA 1
ATOM 823 C C . ASP A 1 99 ? -9.933 -6.480 3.797 1.00 69.69 99 ASP A C 1
ATOM 825 O O . ASP A 1 99 ? -10.580 -7.284 3.126 1.00 69.69 99 ASP A O 1
ATOM 829 N N . GLY A 1 100 ? -9.009 -6.871 4.685 1.00 67.94 100 GLY A N 1
ATOM 830 C CA . GLY A 1 100 ? -8.688 -8.277 4.957 1.00 67.94 100 GLY A CA 1
ATOM 831 C C . GLY A 1 100 ? -9.826 -9.055 5.626 1.00 67.94 100 GLY A C 1
ATOM 832 O O . GLY A 1 100 ? -10.054 -10.212 5.297 1.00 67.94 100 GLY A O 1
ATOM 833 N N . LEU A 1 101 ? -10.586 -8.420 6.523 1.00 67.56 101 LEU A N 1
ATOM 834 C CA . LEU A 1 101 ? -11.761 -9.042 7.145 1.00 67.56 101 LEU A CA 1
ATOM 835 C C . LEU A 1 101 ? -12.937 -9.152 6.164 1.00 67.56 101 LEU A C 1
ATOM 837 O O . LEU A 1 101 ? -13.643 -10.159 6.154 1.00 67.56 101 LEU A O 1
ATOM 841 N N . ARG A 1 102 ? -13.148 -8.137 5.315 1.00 66.88 102 ARG A N 1
ATOM 842 C CA . ARG A 1 102 ? -14.221 -8.122 4.303 1.00 66.88 102 ARG A CA 1
ATOM 843 C C . ARG A 1 102 ? -14.036 -9.182 3.221 1.00 66.88 102 ARG A C 1
ATOM 845 O O . ARG A 1 102 ? -15.029 -9.649 2.675 1.00 66.88 102 ARG A O 1
ATOM 852 N N . SER A 1 103 ? -12.802 -9.584 2.927 1.00 62.91 103 SER A N 1
ATOM 853 C CA . SER A 1 103 ? -12.522 -10.699 2.015 1.00 62.91 103 SER A CA 1
ATOM 854 C C . SER A 1 103 ? -12.754 -12.081 2.646 1.00 62.91 103 SER A C 1
ATOM 856 O O . SER A 1 103 ? -12.550 -13.093 1.979 1.00 62.91 103 SER A O 1
ATOM 858 N N . GLY A 1 104 ? -13.192 -12.142 3.913 1.00 51.75 104 GLY A N 1
ATOM 859 C CA . GLY A 1 104 ? -13.466 -13.384 4.642 1.00 51.75 104 GLY A CA 1
ATOM 860 C C . GLY A 1 104 ? -12.210 -14.145 5.075 1.00 51.75 104 GLY A C 1
ATOM 861 O O . GLY A 1 104 ? -12.318 -15.255 5.595 1.00 51.75 104 GLY A O 1
ATOM 862 N N . GLY A 1 105 ? -11.023 -13.572 4.856 1.00 59.22 105 GLY A N 1
ATOM 863 C CA . GLY A 1 105 ? -9.746 -14.165 5.231 1.00 59.22 105 GLY A CA 1
ATOM 864 C C . GLY A 1 105 ? -9.321 -13.808 6.660 1.00 59.22 105 GLY A C 1
ATOM 865 O O . GLY A 1 105 ? -9.752 -12.792 7.211 1.00 59.22 105 GLY A O 1
ATOM 866 N N . PRO A 1 106 ? -8.447 -14.617 7.288 1.00 64.38 106 PRO A N 1
ATOM 867 C CA . PRO A 1 106 ? -7.766 -14.193 8.503 1.00 64.38 106 PRO A CA 1
ATOM 868 C C . PRO A 1 106 ? -6.903 -12.956 8.215 1.00 64.38 106 PRO A C 1
ATOM 870 O O . PRO A 1 106 ? -6.400 -12.775 7.104 1.00 64.38 106 PRO A O 1
ATOM 873 N N . VAL A 1 107 ? -6.699 -12.112 9.228 1.00 65.44 107 VAL A N 1
ATOM 874 C CA . VAL A 1 107 ? -5.766 -10.982 9.121 1.00 65.44 107 VAL A CA 1
ATOM 875 C C . VAL A 1 107 ? -4.373 -11.522 8.801 1.00 65.44 107 VAL A C 1
ATOM 877 O O . VAL A 1 107 ? -3.898 -12.446 9.463 1.00 65.44 107 VAL A O 1
ATOM 880 N N . ASP A 1 108 ? -3.729 -10.930 7.795 1.00 71.00 108 ASP A N 1
ATOM 881 C CA . ASP A 1 108 ? -2.389 -11.308 7.349 1.00 71.00 108 ASP A CA 1
ATOM 882 C C . ASP A 1 108 ? -1.406 -11.423 8.542 1.00 71.00 108 ASP A C 1
ATOM 884 O O . ASP A 1 108 ? -1.369 -10.522 9.387 1.00 71.00 108 ASP A O 1
ATOM 888 N N . PRO A 1 109 ? -0.605 -12.503 8.654 1.00 70.38 109 PRO A N 1
ATOM 889 C CA . PRO A 1 109 ? 0.277 -12.716 9.803 1.00 70.38 109 PRO A CA 1
ATOM 890 C C . PRO A 1 109 ? 1.318 -11.610 10.011 1.00 70.38 109 PRO A C 1
ATOM 892 O O . PRO A 1 109 ? 1.680 -11.320 11.156 1.00 70.38 109 PRO A O 1
ATOM 895 N N . ILE A 1 110 ? 1.794 -10.978 8.931 1.00 75.44 110 ILE A N 1
ATOM 896 C CA . ILE A 1 110 ? 2.736 -9.856 9.005 1.00 75.44 110 ILE A CA 1
ATOM 897 C C . ILE A 1 110 ? 2.002 -8.648 9.578 1.00 75.44 110 ILE A C 1
ATOM 899 O O . ILE A 1 110 ? 2.471 -8.072 10.560 1.00 75.44 110 ILE A O 1
ATOM 903 N N . LEU A 1 111 ? 0.816 -8.328 9.055 1.00 74.81 111 LEU A N 1
ATOM 904 C CA . LEU A 1 111 ? -0.030 -7.258 9.584 1.00 74.81 111 LEU A CA 1
ATOM 905 C C . LEU A 1 111 ? -0.367 -7.493 11.063 1.00 74.81 111 LEU A C 1
ATOM 907 O O . LEU A 1 111 ? -0.220 -6.582 11.876 1.00 74.81 111 LEU A O 1
ATOM 911 N N . ALA A 1 112 ? -0.723 -8.721 11.441 1.00 73.31 112 ALA A N 1
ATOM 912 C CA . ALA A 1 112 ? -0.955 -9.098 12.830 1.00 73.31 112 ALA A CA 1
ATOM 913 C C . ALA A 1 112 ? 0.291 -8.857 13.700 1.00 73.31 112 ALA A C 1
ATOM 915 O O . ALA A 1 112 ? 0.178 -8.290 14.784 1.00 73.31 112 ALA A O 1
ATOM 916 N N . SER A 1 113 ? 1.488 -9.228 13.231 1.00 73.81 113 SER A N 1
ATOM 917 C CA . SER A 1 113 ? 2.743 -8.996 13.963 1.00 73.81 113 SER A CA 1
ATOM 918 C C . SER A 1 113 ? 3.051 -7.504 14.149 1.00 73.81 113 SER A C 1
ATOM 920 O O . SER A 1 113 ? 3.438 -7.086 15.241 1.00 73.81 113 SER A O 1
ATOM 922 N N . SER A 1 114 ? 2.794 -6.685 13.124 1.00 76.94 114 SER A N 1
ATOM 923 C CA . SER A 1 114 ? 2.965 -5.232 13.183 1.00 76.94 114 SER A CA 1
ATOM 924 C C . SER A 1 114 ? 1.977 -4.589 14.157 1.00 76.94 114 SER A C 1
ATOM 926 O O . SER A 1 114 ? 2.363 -3.726 14.944 1.00 76.94 114 SER A O 1
ATOM 928 N N . LEU A 1 115 ? 0.720 -5.045 14.162 1.00 75.75 115 LEU A N 1
ATOM 929 C CA . LEU A 1 115 ? -0.301 -4.580 15.104 1.00 75.75 115 LEU A CA 1
ATOM 930 C C . LEU A 1 115 ? 0.047 -4.942 16.550 1.00 75.75 115 LEU A C 1
ATOM 932 O O . LEU A 1 115 ? -0.167 -4.122 17.439 1.00 75.75 115 LEU A O 1
ATOM 936 N N . ARG A 1 116 ? 0.635 -6.122 16.796 1.00 74.06 116 ARG A N 1
ATOM 937 C CA . ARG A 1 116 ? 1.155 -6.470 18.130 1.00 74.06 116 ARG A CA 1
ATOM 938 C C . ARG A 1 116 ? 2.287 -5.544 18.560 1.00 74.06 116 ARG A C 1
ATOM 940 O O . ARG A 1 116 ? 2.319 -5.151 19.718 1.00 74.06 116 ARG A O 1
ATOM 947 N N . GLY A 1 117 ? 3.183 -5.178 17.642 1.00 73.12 117 GLY A N 1
ATOM 948 C CA . GLY A 1 117 ? 4.237 -4.196 17.910 1.00 73.12 117 GLY A CA 1
ATOM 949 C C . GLY A 1 117 ? 3.664 -2.858 18.380 1.00 73.12 117 GLY A C 1
ATOM 950 O O . GLY A 1 117 ? 4.083 -2.347 19.410 1.00 73.12 117 GLY A O 1
ATOM 951 N N . LEU A 1 118 ? 2.637 -2.358 17.689 1.00 73.94 118 LEU A N 1
ATOM 952 C CA . LEU A 1 118 ? 1.942 -1.118 18.055 1.00 73.94 118 LEU A CA 1
ATOM 953 C C . LEU A 1 118 ? 1.163 -1.233 19.372 1.00 73.94 118 LEU A C 1
ATOM 955 O O . LEU A 1 118 ? 1.126 -0.287 20.151 1.00 73.94 118 LEU A O 1
ATOM 959 N N . ALA A 1 119 ? 0.547 -2.387 19.638 1.00 70.06 119 ALA A N 1
ATOM 960 C CA . ALA A 1 119 ? -0.190 -2.627 20.876 1.00 70.06 119 ALA A CA 1
ATOM 961 C C . ALA A 1 119 ? 0.731 -2.768 22.099 1.00 70.06 119 ALA A C 1
ATOM 963 O O . ALA A 1 119 ? 0.322 -2.446 23.212 1.00 70.06 119 ALA A O 1
ATOM 964 N N . ARG A 1 120 ? 1.980 -3.208 21.908 1.00 66.88 120 ARG A N 1
ATOM 965 C CA . ARG A 1 120 ? 2.972 -3.343 22.985 1.00 66.88 120 ARG A CA 1
ATOM 966 C C . ARG A 1 120 ? 3.328 -1.999 23.625 1.00 66.88 120 ARG A C 1
ATOM 968 O O . ARG A 1 120 ? 3.591 -1.952 24.822 1.00 66.88 120 ARG A O 1
ATOM 975 N N . ASP A 1 121 ? 3.247 -0.911 22.861 1.00 64.06 121 ASP A N 1
ATOM 976 C CA . ASP A 1 121 ? 3.421 0.455 23.373 1.00 64.06 121 ASP A CA 1
ATOM 977 C C . ASP A 1 121 ? 2.226 0.932 24.226 1.00 64.06 121 ASP A C 1
ATOM 979 O O . ASP A 1 121 ? 2.317 1.945 24.920 1.00 64.06 121 ASP A O 1
ATOM 983 N N . ILE A 1 122 ? 1.099 0.210 24.188 1.00 61.81 122 ILE A N 1
ATOM 984 C CA . ILE A 1 122 ? -0.123 0.491 24.960 1.00 61.81 122 ILE A CA 1
ATOM 985 C C . ILE A 1 122 ? -0.117 -0.279 26.293 1.00 61.81 122 ILE A C 1
ATOM 987 O O . ILE A 1 122 ? -0.772 0.143 27.248 1.00 61.81 122 ILE A O 1
ATOM 991 N N . GLY A 1 123 ? 0.650 -1.371 26.392 1.00 55.34 123 GLY A N 1
ATOM 992 C CA . GLY A 1 123 ? 0.834 -2.129 27.627 1.00 55.34 123 GLY A CA 1
ATOM 993 C C . GLY A 1 123 ? 1.888 -3.239 27.484 1.00 55.34 123 GLY A C 1
ATOM 994 O O . GLY A 1 123 ? 1.868 -3.970 26.495 1.00 55.34 123 GLY A O 1
ATOM 995 N N . PRO A 1 124 ? 2.800 -3.410 28.460 1.00 54.56 124 PRO A N 1
ATOM 996 C CA . PRO A 1 124 ? 3.859 -4.421 28.400 1.00 54.56 124 PRO A CA 1
ATOM 997 C C . PRO A 1 124 ? 3.370 -5.869 28.603 1.00 54.56 124 PRO A C 1
ATOM 999 O O . PRO A 1 124 ? 4.103 -6.799 28.272 1.00 54.56 124 PRO A O 1
ATOM 1002 N N . GLU A 1 125 ? 2.142 -6.074 29.089 1.00 55.56 125 GLU A N 1
ATOM 1003 C CA . GLU A 1 125 ? 1.588 -7.390 29.438 1.00 55.56 125 GLU A CA 1
ATOM 1004 C C . GLU A 1 125 ? 0.322 -7.709 28.641 1.00 55.56 125 GLU A C 1
ATOM 1006 O O . GLU A 1 125 ? -0.790 -7.699 29.169 1.00 55.56 125 GLU A O 1
ATOM 1011 N N . VAL A 1 126 ? 0.462 -7.980 27.344 1.00 52.91 126 VAL A N 1
ATOM 1012 C CA . VAL A 1 126 ? -0.696 -8.378 26.539 1.00 52.91 126 VAL A CA 1
ATOM 1013 C C . VAL A 1 126 ? -0.536 -9.817 26.083 1.00 52.91 126 VAL A C 1
ATOM 1015 O O . VAL A 1 126 ? 0.348 -10.129 25.290 1.00 52.91 126 VAL A O 1
ATOM 1018 N N . GLY A 1 127 ? -1.372 -10.691 26.654 1.00 62.00 127 GLY A N 1
ATOM 1019 C CA . GLY A 1 127 ? -1.545 -12.085 26.247 1.00 62.00 127 GLY A CA 1
ATOM 1020 C C . GLY A 1 127 ? -2.177 -12.187 24.854 1.00 62.00 127 GLY A C 1
ATOM 1021 O O . GLY A 1 127 ? -1.685 -11.598 23.893 1.00 62.00 127 GLY A O 1
ATOM 1022 N N . GLU A 1 128 ? -3.280 -12.923 24.705 1.00 63.56 128 GLU A N 1
ATOM 1023 C CA . GLU A 1 128 ? -4.015 -12.942 23.433 1.00 63.56 128 GLU A CA 1
ATOM 1024 C C . GLU A 1 128 ? -4.643 -11.574 23.130 1.00 63.56 128 GLU A C 1
ATOM 1026 O O . GLU A 1 128 ? -5.718 -11.222 23.618 1.00 63.56 128 GLU A O 1
ATOM 1031 N N . LEU A 1 129 ? -3.954 -10.802 22.292 1.00 63.25 129 LEU A N 1
ATOM 1032 C CA . LEU A 1 129 ? -4.438 -9.547 21.732 1.00 63.25 129 LEU A CA 1
ATOM 1033 C C . LEU A 1 129 ? -5.628 -9.808 20.805 1.00 63.25 129 LEU A C 1
ATOM 1035 O O . LEU A 1 129 ? -5.485 -10.431 19.750 1.00 63.25 129 LEU A O 1
ATOM 1039 N N . ARG A 1 130 ? -6.797 -9.289 21.183 1.00 70.31 130 ARG A N 1
ATOM 1040 C CA . ARG A 1 130 ? -7.998 -9.294 20.339 1.00 70.31 130 ARG A CA 1
ATOM 1041 C C . ARG A 1 130 ? -8.107 -7.949 19.642 1.00 70.31 130 ARG A C 1
ATOM 1043 O O . ARG A 1 130 ? -7.897 -6.916 20.268 1.00 70.31 130 ARG A O 1
ATOM 1050 N N . PHE A 1 131 ? -8.463 -7.947 18.366 1.00 75.56 131 PHE A N 1
ATOM 1051 C CA . PHE A 1 131 ? -8.665 -6.719 17.604 1.00 75.56 131 PHE A CA 1
ATOM 1052 C C . PHE A 1 131 ? -10.097 -6.674 17.094 1.00 75.56 131 PHE A C 1
ATOM 1054 O O . PHE A 1 131 ? -10.638 -7.697 16.674 1.00 75.56 131 PHE A O 1
ATOM 1061 N N . ARG A 1 132 ? -10.701 -5.488 17.106 1.00 75.69 132 ARG A N 1
ATOM 1062 C CA . ARG A 1 132 ? -11.979 -5.238 16.440 1.00 75.69 132 ARG A CA 1
ATOM 1063 C C . ARG A 1 132 ? -11.921 -3.932 15.671 1.00 75.69 132 ARG A C 1
ATOM 1065 O O . ARG A 1 132 ? -11.223 -2.997 16.060 1.00 75.69 132 ARG A O 1
ATOM 1072 N N . LEU A 1 133 ? -12.673 -3.877 14.585 1.00 80.25 133 LEU A N 1
ATOM 1073 C CA . LEU A 1 133 ? -12.897 -2.654 13.837 1.00 80.25 133 LEU A CA 1
ATOM 1074 C C . LEU A 1 133 ? -14.231 -2.059 14.287 1.00 80.25 133 LEU A C 1
ATOM 1076 O O . LEU A 1 133 ? -15.243 -2.756 14.269 1.00 80.25 133 LEU A O 1
ATOM 1080 N N . VAL A 1 134 ? -14.225 -0.790 14.681 1.00 81.00 134 VAL A N 1
ATOM 1081 C CA . VAL A 1 134 ? -15.432 -0.042 15.037 1.00 81.00 134 VAL A CA 1
ATOM 1082 C C . VAL A 1 134 ? -15.625 1.066 14.013 1.00 81.00 134 VAL A C 1
ATOM 1084 O O . VAL A 1 134 ? -14.716 1.864 13.776 1.00 81.00 134 VAL A O 1
ATOM 1087 N N . GLU A 1 135 ? -16.799 1.103 13.391 1.00 79.56 135 GLU A N 1
ATOM 1088 C CA . GLU A 1 135 ? -17.226 2.233 12.568 1.00 79.56 135 GLU A CA 1
ATOM 1089 C C . GLU A 1 135 ? -17.921 3.247 13.483 1.00 79.56 135 GLU A C 1
ATOM 1091 O O . GLU A 1 135 ? -18.857 2.901 14.201 1.00 79.56 135 GLU A O 1
ATOM 1096 N N . ARG A 1 136 ? -17.413 4.481 13.508 1.00 73.69 136 ARG A N 1
ATOM 1097 C CA . ARG A 1 136 ? -18.004 5.610 14.226 1.00 73.69 136 AR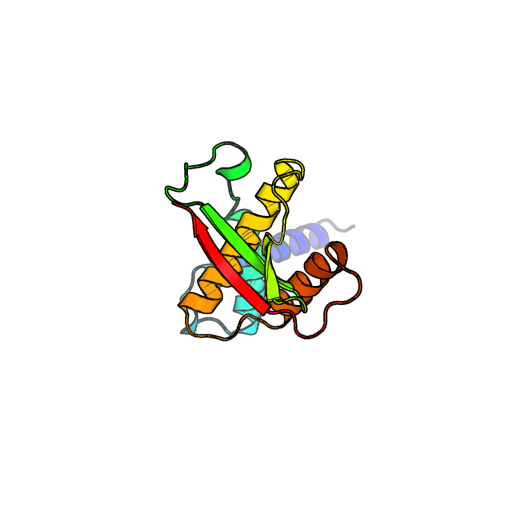G A CA 1
ATOM 1098 C C . ARG A 1 136 ? -18.557 6.584 13.192 1.00 73.69 136 ARG A C 1
ATOM 1100 O O . ARG A 1 136 ? -17.802 7.351 12.592 1.00 73.69 1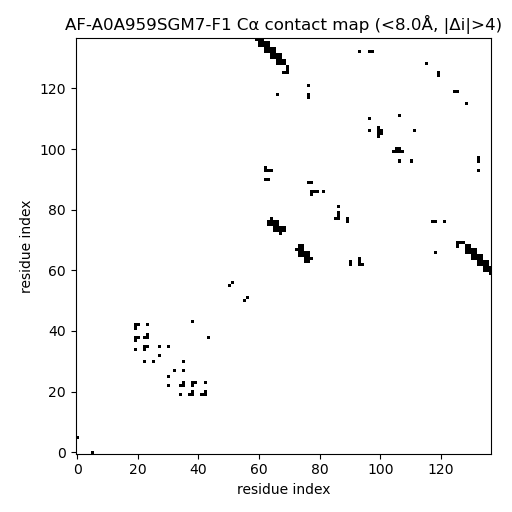36 ARG A O 1
ATOM 1107 N N . CYS A 1 137 ? -19.857 6.467 12.972 1.00 73.06 137 CYS A N 1
ATOM 1108 C CA . CYS A 1 137 ? -20.719 7.507 12.436 1.00 73.06 137 CYS A CA 1
ATOM 1109 C C . CYS A 1 137 ? -21.478 8.086 13.656 1.00 73.06 137 CYS A C 1
ATOM 1111 O O . CYS A 1 137 ? -21.746 9.298 13.659 1.00 73.06 137 CYS A O 1
#